Protein AF-A0A453D8R8-F1 (afdb_monomer_lite)

Secondary structure (DSSP, 8-state):
-TTSTTHHHHHHT-TTHHHHHHHHHSSSPPPHHHHHHHHHHHHH-SHHHHHHHHHHHH--HHHHHHHHHHHHT-S---S-EEEEEETT-SSS-HHHHHHHHHH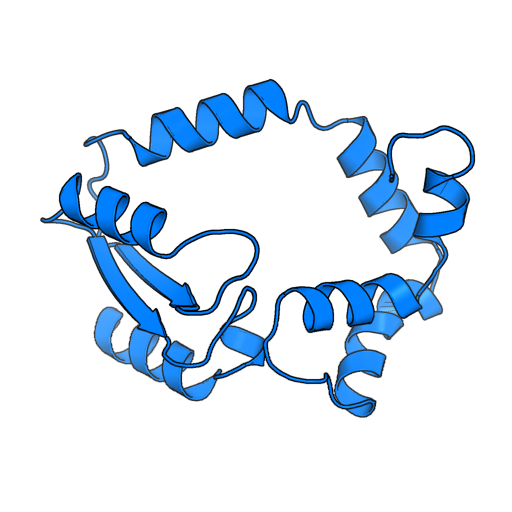STTTEEEEEETT--S-HHHH-HHHHHHHHHHHH-

pLDDT: mean 88.87, std 9.45, range [58.16, 98.25]

Organism: Aegilops tauschii subsp. strangulata (NCBI:txid200361)

Foldseek 3Di:
DLQDPPVVLVVLLDLQVQLVVVVVQAPDHDDPVRSVVSSVVSVVHSVRSVVVSVCVNPDPCVVVVVVVVVVLQDLPDDAAEEAEAACAAPPDHCVSVVNSCVSHVPRYDYDHDYRTGPCCCRGPVVSVVVSVVVRVD

InterPro domains:
  IPR000073 Alpha/beta hydrolase fold-1 [PF00561] (59-123)
  IPR029058 Alpha/Beta hydrolase fold [G3DSA:3.40.50.1820] (1-137)
  IPR029058 Alpha/Beta hydrolase fold [SSF53474] (15-136)

Sequence (137 aa):
QLRFPLVGEFTCQNAILAERFIEAGSPYVLKSEKADVYRLPYLSSGAPGFALLEAARKANFQDVLSRISAGFSSNSWDKPILLAWGESDKYLPLSIAEEFKKNNPSVVKLKPIEGAGHMPQEDWPEKVVAALNSFLY

Radius of gyration: 17.56 Å; chains: 1; bounding box: 42×33×44 Å

Structure (mmCIF, N/CA/C/O backbone):
data_AF-A0A453D8R8-F1
#
_entry.id   AF-A0A453D8R8-F1
#
loop_
_atom_site.group_PDB
_atom_site.id
_atom_site.type_symbol
_atom_site.label_atom_id
_atom_site.label_alt_id
_atom_site.label_comp_id
_atom_site.label_asym_id
_atom_site.label_entity_id
_atom_site.label_seq_id
_atom_site.pdbx_PDB_ins_code
_atom_site.Cartn_x
_atom_site.Cartn_y
_atom_site.Cartn_z
_atom_site.occupancy
_atom_site.B_iso_or_equiv
_atom_site.auth_seq_id
_atom_site.auth_comp_id
_atom_site.auth_asym_id
_atom_site.auth_atom_id
_atom_site.pdbx_PDB_model_num
ATOM 1 N N . GLN A 1 1 ? 16.120 10.618 -3.939 1.00 58.16 1 GLN A N 1
ATOM 2 C CA . GLN A 1 1 ? 16.862 10.538 -5.219 1.00 58.16 1 GLN A CA 1
ATOM 3 C C . GLN A 1 1 ? 16.263 11.446 -6.294 1.00 58.16 1 GLN A C 1
ATOM 5 O O . GLN A 1 1 ? 17.001 12.240 -6.854 1.00 58.16 1 GLN A O 1
ATOM 10 N N . LEU A 1 2 ? 14.940 11.441 -6.501 1.00 62.53 2 LEU A N 1
ATOM 11 C CA . LEU A 1 2 ? 14.257 12.264 -7.518 1.00 62.53 2 LEU A CA 1
ATOM 12 C C . LEU A 1 2 ? 14.508 13.786 -7.446 1.00 62.53 2 LEU A C 1
ATOM 14 O O . LEU A 1 2 ? 14.422 14.467 -8.455 1.00 62.53 2 LEU A O 1
ATOM 18 N N . ARG A 1 3 ? 14.843 14.350 -6.280 1.00 62.28 3 ARG A N 1
ATOM 19 C CA . ARG A 1 3 ? 15.071 15.801 -6.132 1.00 62.28 3 ARG A CA 1
ATOM 20 C C . ARG A 1 3 ? 16.469 16.280 -6.515 1.00 62.28 3 ARG A C 1
ATOM 22 O O . ARG A 1 3 ? 16.680 17.486 -6.580 1.00 62.28 3 ARG A O 1
ATOM 29 N N . PHE A 1 4 ? 17.420 15.374 -6.733 1.00 67.69 4 PHE A N 1
ATOM 30 C CA . PHE A 1 4 ? 18.773 15.774 -7.105 1.00 67.69 4 PHE A CA 1
ATOM 31 C C . PHE A 1 4 ? 18.805 16.190 -8.585 1.00 67.69 4 PHE A C 1
ATOM 33 O O . PHE A 1 4 ? 18.296 15.434 -9.422 1.00 67.69 4 PHE A O 1
ATOM 40 N N . PRO A 1 5 ? 19.371 17.368 -8.922 1.00 60.62 5 PRO A N 1
ATOM 41 C CA . PRO A 1 5 ? 19.511 17.813 -10.310 1.00 60.62 5 PRO A CA 1
ATOM 42 C C . PRO A 1 5 ? 20.200 16.745 -11.170 1.00 60.62 5 PRO A C 1
ATOM 44 O O . PRO A 1 5 ? 21.130 16.097 -10.688 1.00 60.62 5 PRO A O 1
ATOM 47 N N . LEU A 1 6 ? 19.739 16.553 -12.414 1.00 60.16 6 LEU A N 1
ATOM 48 C CA . LEU A 1 6 ? 20.211 15.558 -13.398 1.00 60.16 6 LEU A CA 1
ATOM 49 C C . LEU A 1 6 ? 19.983 14.078 -13.017 1.00 60.16 6 LEU A C 1
ATOM 51 O O . LEU A 1 6 ? 19.561 13.284 -13.855 1.00 60.16 6 LEU A O 1
ATOM 55 N N . VAL A 1 7 ? 20.162 13.697 -11.749 1.00 68.00 7 VAL A N 1
ATOM 56 C CA . VAL A 1 7 ? 19.880 12.340 -11.247 1.00 68.00 7 VAL A CA 1
ATOM 57 C C . VAL A 1 7 ? 18.385 12.042 -11.324 1.00 68.00 7 VAL A C 1
ATOM 59 O O . VAL A 1 7 ? 17.992 10.987 -11.812 1.00 68.00 7 VAL A O 1
ATOM 62 N N . GLY A 1 8 ? 17.527 12.968 -10.889 1.00 62.62 8 GLY A N 1
ATOM 63 C CA . GLY A 1 8 ? 16.078 12.773 -10.942 1.00 62.62 8 GLY A CA 1
ATOM 64 C C . GLY A 1 8 ? 15.545 12.613 -12.366 1.00 62.62 8 GLY A C 1
ATOM 65 O O . GLY A 1 8 ? 14.725 11.734 -12.606 1.00 62.62 8 GLY A O 1
ATOM 66 N N . GLU A 1 9 ? 16.064 13.393 -13.315 1.00 69.62 9 GLU A N 1
ATOM 67 C CA . GLU A 1 9 ? 15.677 13.352 -14.734 1.00 69.62 9 GLU A CA 1
ATOM 68 C C . GLU A 1 9 ? 16.055 12.017 -15.380 1.00 69.62 9 GLU A C 1
ATOM 70 O O . GLU A 1 9 ? 15.222 11.402 -16.043 1.00 69.62 9 GLU A O 1
ATOM 75 N N . PHE A 1 10 ? 17.259 11.516 -15.094 1.00 66.62 10 PHE A N 1
ATOM 76 C CA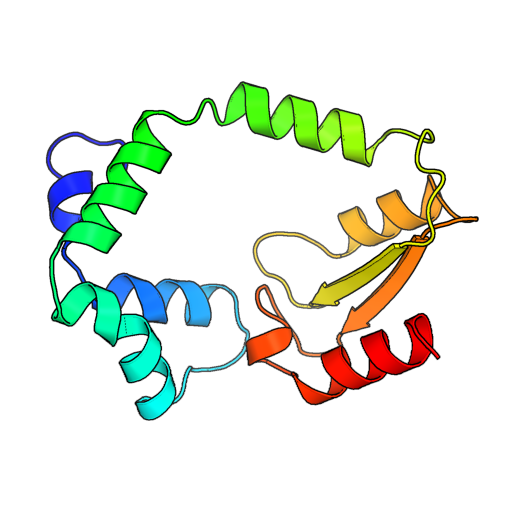 . PHE A 1 10 ? 17.702 10.196 -15.541 1.00 66.62 10 PHE A CA 1
ATOM 77 C C . PHE A 1 10 ? 16.879 9.060 -14.911 1.00 66.62 10 PHE A C 1
ATOM 79 O O . PHE A 1 10 ? 16.464 8.126 -15.594 1.00 66.62 10 PHE A O 1
ATOM 86 N N . THR A 1 11 ? 16.587 9.149 -13.608 1.00 67.75 11 THR A N 1
ATOM 87 C CA . THR A 1 11 ? 15.856 8.090 -12.887 1.00 67.75 11 THR A CA 1
ATOM 88 C C . THR A 1 11 ? 14.397 7.997 -13.342 1.00 67.75 11 THR A C 1
ATOM 90 O O . THR A 1 11 ? 13.830 6.911 -13.395 1.00 67.75 11 THR A O 1
ATOM 93 N N . CYS A 1 12 ? 13.785 9.125 -13.701 1.00 75.44 12 CYS A N 1
ATOM 94 C CA . CYS A 1 12 ? 12.386 9.186 -14.124 1.00 75.44 12 CYS A CA 1
ATOM 95 C C . CYS A 1 12 ? 12.119 8.542 -15.482 1.00 75.44 12 CYS A C 1
ATOM 97 O O . CYS A 1 12 ? 11.003 8.103 -15.739 1.00 75.44 12 CYS A O 1
ATOM 99 N N . GLN A 1 13 ? 13.131 8.454 -16.339 1.00 69.44 13 GLN A N 1
ATOM 100 C CA . GLN A 1 13 ? 13.008 7.813 -17.646 1.00 69.44 13 GLN A CA 1
ATOM 101 C C . GLN A 1 13 ? 13.171 6.288 -17.577 1.00 69.44 13 GLN A C 1
ATOM 103 O O . GLN A 1 13 ? 12.963 5.598 -18.573 1.00 69.44 13 GLN A O 1
ATOM 108 N N . ASN A 1 14 ? 13.519 5.736 -16.411 1.00 76.94 14 ASN A N 1
ATOM 109 C CA . ASN A 1 14 ? 13.706 4.303 -16.251 1.00 76.94 14 ASN A CA 1
ATOM 110 C C . ASN A 1 14 ? 12.364 3.584 -16.027 1.00 76.94 14 ASN A C 1
ATOM 112 O O . ASN A 1 14 ? 11.847 3.548 -14.912 1.00 76.94 14 ASN A O 1
ATOM 116 N N . ALA A 1 15 ? 11.835 2.950 -17.076 1.00 70.31 15 ALA A N 1
ATOM 117 C CA . ALA A 1 15 ? 10.589 2.180 -17.016 1.00 70.31 15 ALA A CA 1
ATOM 118 C C . ALA A 1 15 ? 10.626 1.012 -16.010 1.00 70.31 15 ALA A C 1
ATOM 120 O O . ALA A 1 15 ? 9.593 0.635 -15.460 1.00 70.31 15 ALA A O 1
ATOM 121 N N . ILE A 1 16 ? 11.812 0.465 -15.719 1.00 74.31 16 ILE A N 1
ATOM 122 C CA . ILE A 1 16 ? 12.000 -0.628 -14.752 1.00 74.31 16 ILE A CA 1
ATOM 123 C C . ILE A 1 16 ? 11.775 -0.137 -13.311 1.00 74.31 16 ILE A C 1
ATOM 125 O O . ILE A 1 16 ? 11.502 -0.930 -12.415 1.00 74.31 16 ILE A O 1
ATOM 129 N N . LEU A 1 17 ? 11.815 1.175 -13.057 1.00 74.94 17 LEU A N 1
ATOM 130 C CA . LEU A 1 17 ? 11.615 1.724 -11.716 1.00 74.94 17 LEU A CA 1
ATOM 131 C C . LEU A 1 17 ? 10.239 1.365 -11.129 1.00 74.94 17 LEU A C 1
ATOM 133 O O . LEU A 1 17 ? 10.135 1.141 -9.924 1.00 74.94 17 LEU A O 1
ATOM 137 N N . ALA A 1 18 ? 9.206 1.272 -11.974 1.00 76.31 18 ALA A N 1
ATOM 138 C CA . ALA A 1 18 ? 7.844 0.975 -11.540 1.00 76.31 18 ALA A CA 1
ATOM 139 C C . ALA A 1 18 ? 7.728 -0.420 -10.903 1.00 76.31 18 ALA A C 1
ATOM 141 O O . ALA A 1 18 ? 7.215 -0.548 -9.794 1.00 76.31 18 ALA A O 1
ATOM 142 N N . GLU A 1 19 ? 8.270 -1.457 -11.550 1.00 81.12 19 GLU A N 1
ATOM 143 C CA . GLU A 1 19 ? 8.261 -2.808 -10.975 1.00 81.12 19 GLU A CA 1
ATOM 144 C C . GLU A 1 19 ? 9.142 -2.914 -9.726 1.00 81.12 19 GLU A C 1
ATOM 146 O O . GLU A 1 19 ? 8.756 -3.554 -8.753 1.00 81.12 19 GLU A O 1
ATOM 151 N N . ARG A 1 20 ? 10.302 -2.241 -9.715 1.00 83.88 20 ARG A N 1
ATOM 152 C CA . ARG A 1 20 ? 11.259 -2.327 -8.607 1.00 83.88 20 ARG A CA 1
ATOM 153 C C . ARG A 1 20 ? 10.676 -1.716 -7.345 1.00 83.88 20 ARG A C 1
ATOM 155 O O . ARG A 1 20 ? 10.952 -2.209 -6.260 1.00 83.88 20 ARG A O 1
ATOM 162 N N . PHE A 1 21 ? 9.864 -0.669 -7.485 1.00 81.50 21 PHE A N 1
ATOM 163 C CA . PHE A 1 21 ? 9.139 -0.080 -6.367 1.00 81.50 21 PHE A CA 1
ATOM 164 C C . PHE A 1 21 ? 8.118 -1.057 -5.768 1.00 81.50 21 PHE A C 1
ATOM 166 O O . PHE A 1 21 ? 8.080 -1.231 -4.552 1.00 81.50 21 PHE A O 1
ATOM 173 N N . ILE A 1 22 ? 7.332 -1.727 -6.616 1.00 83.88 22 ILE A N 1
ATOM 174 C CA . ILE A 1 22 ? 6.313 -2.690 -6.176 1.00 83.88 22 ILE A CA 1
ATOM 175 C C . ILE A 1 22 ? 6.972 -3.885 -5.479 1.00 83.88 22 ILE A C 1
ATOM 177 O O . ILE A 1 22 ? 6.604 -4.221 -4.356 1.00 83.88 22 ILE A O 1
ATOM 181 N N . GLU A 1 23 ? 7.998 -4.474 -6.096 1.00 87.06 23 GLU A N 1
ATOM 182 C CA . GLU A 1 23 ? 8.742 -5.595 -5.509 1.00 87.06 23 GLU A CA 1
ATOM 183 C C . GLU A 1 23 ? 9.447 -5.213 -4.206 1.00 87.06 23 GLU A C 1
ATOM 185 O O . GLU A 1 23 ? 9.468 -5.993 -3.256 1.00 87.06 23 GLU A O 1
ATOM 190 N N . ALA A 1 24 ? 10.015 -4.007 -4.119 1.00 87.50 24 ALA A N 1
ATOM 191 C CA . ALA A 1 24 ? 10.705 -3.570 -2.909 1.00 87.50 24 ALA A CA 1
ATOM 192 C C . ALA A 1 24 ? 9.757 -3.469 -1.704 1.00 87.50 24 ALA A C 1
ATOM 194 O O . ALA A 1 24 ? 10.180 -3.767 -0.585 1.00 87.50 24 ALA A O 1
ATOM 195 N N . GLY A 1 25 ? 8.491 -3.107 -1.935 1.00 88.00 25 GLY A N 1
ATOM 196 C CA . GLY A 1 25 ? 7.450 -3.045 -0.909 1.00 88.00 25 GLY A CA 1
ATOM 197 C C . GLY A 1 25 ? 6.795 -4.386 -0.573 1.00 88.00 25 GLY A C 1
ATOM 198 O O . GLY A 1 25 ? 6.132 -4.484 0.456 1.00 88.00 25 GLY A O 1
ATOM 199 N N . SER A 1 26 ? 6.988 -5.415 -1.397 1.00 89.50 26 SER A N 1
ATOM 200 C CA . SER A 1 26 ? 6.338 -6.721 -1.261 1.00 89.50 26 SER A CA 1
ATOM 201 C C . SER A 1 26 ? 7.306 -7.789 -0.718 1.00 89.50 26 SER A C 1
ATOM 203 O O . SER A 1 26 ? 8.531 -7.669 -0.867 1.00 89.50 26 SER A O 1
ATOM 205 N N . PRO A 1 27 ? 6.811 -8.842 -0.042 1.00 88.44 27 PRO A N 1
ATOM 206 C CA . PRO A 1 27 ? 7.584 -10.062 0.187 1.00 88.44 27 PRO A CA 1
ATOM 207 C C . PRO A 1 27 ? 7.682 -10.958 -1.064 1.00 88.44 27 PRO A C 1
ATOM 209 O O . PRO A 1 27 ? 8.422 -11.942 -1.040 1.00 88.44 27 PRO A O 1
ATOM 212 N N . TYR A 1 28 ? 6.970 -10.634 -2.147 1.00 89.81 28 TYR A N 1
ATOM 213 C CA . TYR A 1 28 ? 6.886 -11.430 -3.368 1.00 89.81 28 TYR A CA 1
ATOM 214 C C . TYR A 1 28 ? 7.590 -10.765 -4.556 1.00 89.81 28 TYR A C 1
ATOM 216 O O . TYR A 1 28 ? 7.757 -9.548 -4.628 1.00 89.81 28 TYR A O 1
ATOM 224 N N . VAL A 1 29 ? 7.993 -11.598 -5.515 1.00 87.81 29 VAL A N 1
ATOM 225 C CA . VAL A 1 29 ? 8.517 -11.159 -6.815 1.00 87.81 29 VAL A CA 1
ATOM 226 C C . VAL A 1 29 ? 7.344 -10.908 -7.755 1.00 87.81 29 VAL A C 1
ATOM 228 O O . VAL A 1 29 ? 6.424 -11.730 -7.840 1.00 87.81 29 VAL A O 1
ATOM 231 N N . LEU A 1 30 ? 7.380 -9.794 -8.483 1.00 86.38 30 LEU A N 1
ATOM 232 C CA . LEU A 1 30 ? 6.325 -9.447 -9.420 1.00 86.38 30 LEU A CA 1
ATOM 233 C C . LEU A 1 30 ? 6.495 -10.281 -10.692 1.00 86.38 30 LEU A C 1
ATOM 235 O O . LEU A 1 30 ? 7.567 -10.337 -11.293 1.00 86.38 30 LEU A O 1
ATOM 239 N N . LYS A 1 31 ? 5.424 -10.948 -11.128 1.00 87.00 31 LYS A N 1
ATOM 240 C CA . LYS A 1 31 ? 5.441 -11.704 -12.389 1.00 87.00 31 LYS A CA 1
ATOM 241 C C . LYS A 1 31 ? 5.705 -10.763 -13.565 1.00 87.00 31 LYS A C 1
ATOM 243 O O . LYS A 1 31 ? 5.157 -9.660 -13.595 1.00 87.00 31 LYS A O 1
ATOM 248 N N . SER A 1 32 ? 6.479 -11.212 -14.554 1.00 85.44 32 SER A N 1
ATOM 249 C CA . SER A 1 32 ? 6.888 -10.364 -15.684 1.00 85.44 32 SER A CA 1
ATOM 250 C C . SER A 1 32 ? 5.694 -9.762 -16.423 1.00 85.44 32 SER A C 1
ATOM 252 O O . SER A 1 32 ? 5.705 -8.579 -16.739 1.00 85.44 32 SER A O 1
ATOM 254 N N . GLU A 1 33 ? 4.621 -10.530 -16.618 1.00 87.75 33 GLU A N 1
ATOM 255 C CA . 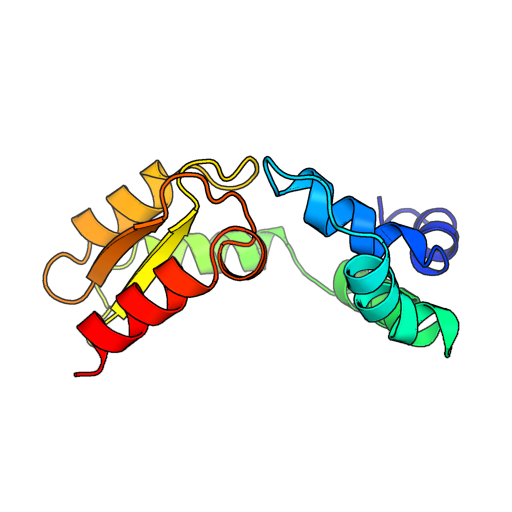GLU A 1 33 ? 3.425 -10.065 -17.325 1.00 87.75 33 GLU A CA 1
ATOM 256 C C . GLU A 1 33 ? 2.719 -8.930 -16.567 1.00 87.75 33 GLU A C 1
ATOM 258 O O . GLU A 1 33 ? 2.108 -8.052 -17.171 1.00 87.75 33 GLU A O 1
ATOM 263 N N . LYS A 1 34 ? 2.806 -8.927 -15.231 1.00 86.75 34 LYS A N 1
ATOM 264 C CA . LYS A 1 34 ? 2.277 -7.852 -14.380 1.00 86.75 34 LYS A CA 1
ATOM 265 C C . LYS A 1 34 ? 3.209 -6.648 -14.369 1.00 86.75 34 LYS A C 1
ATOM 267 O O . LYS A 1 34 ? 2.737 -5.519 -14.478 1.00 86.75 34 LYS A O 1
ATOM 272 N N . ALA A 1 35 ? 4.516 -6.880 -14.289 1.00 87.25 35 ALA A N 1
ATOM 273 C CA . ALA A 1 35 ? 5.513 -5.824 -14.403 1.00 87.25 35 ALA A CA 1
ATOM 274 C C . ALA A 1 35 ? 5.383 -5.061 -15.729 1.00 87.25 35 ALA A C 1
ATOM 276 O O . ALA A 1 35 ? 5.458 -3.833 -15.740 1.00 87.25 35 ALA A O 1
ATOM 277 N N . ASP A 1 36 ? 5.106 -5.765 -16.828 1.00 88.44 36 ASP A N 1
ATOM 278 C CA . ASP A 1 36 ? 4.888 -5.158 -18.140 1.00 88.44 36 ASP A CA 1
ATOM 279 C C . ASP A 1 36 ? 3.730 -4.162 -18.123 1.00 88.44 36 ASP A C 1
ATOM 281 O O . ASP A 1 36 ? 3.889 -3.052 -18.628 1.00 88.44 36 ASP A O 1
ATOM 285 N N . VAL A 1 37 ? 2.622 -4.480 -17.444 1.00 90.19 37 VAL A N 1
ATOM 286 C CA . VAL A 1 37 ? 1.487 -3.553 -17.281 1.00 90.19 37 VAL A CA 1
ATOM 287 C C . VAL A 1 37 ? 1.913 -2.255 -16.588 1.00 90.19 37 VAL A C 1
ATOM 289 O O . VAL A 1 37 ? 1.538 -1.173 -17.039 1.00 90.19 37 VAL A O 1
ATOM 292 N N . TYR A 1 38 ? 2.741 -2.329 -15.542 1.00 87.81 38 TYR A N 1
ATOM 293 C CA . TYR A 1 38 ? 3.260 -1.139 -14.854 1.00 87.81 38 TYR A CA 1
ATOM 294 C C . TYR A 1 38 ? 4.300 -0.362 -15.664 1.00 87.81 38 TYR A C 1
ATOM 296 O O . TYR A 1 38 ? 4.445 0.849 -15.485 1.00 87.81 38 TYR A O 1
ATOM 304 N N . ARG A 1 39 ? 5.009 -1.032 -16.577 1.00 88.19 39 ARG A N 1
ATOM 305 C CA . ARG A 1 39 ? 5.964 -0.401 -17.494 1.00 88.19 39 ARG A CA 1
ATOM 306 C C . ARG A 1 39 ? 5.263 0.307 -18.656 1.00 88.19 39 ARG A C 1
ATOM 308 O O . ARG A 1 39 ? 5.816 1.284 -19.155 1.00 88.19 39 ARG A O 1
ATOM 315 N N . LEU A 1 40 ? 4.063 -0.123 -19.070 1.00 89.44 40 LEU A N 1
ATOM 316 C CA . LEU A 1 40 ? 3.354 0.418 -20.246 1.00 89.44 40 LEU A CA 1
ATOM 317 C C . LEU A 1 40 ? 3.307 1.957 -20.299 1.00 89.44 40 LEU A C 1
ATOM 319 O O . LEU A 1 40 ? 3.663 2.506 -21.346 1.00 89.44 40 LEU A O 1
ATOM 323 N N . PRO A 1 41 ? 2.952 2.690 -19.221 1.00 86.50 41 PRO A N 1
ATOM 324 C CA . PRO A 1 41 ? 2.935 4.149 -19.274 1.00 86.50 41 PRO A CA 1
ATOM 325 C C . PRO A 1 41 ? 4.318 4.739 -19.587 1.00 86.50 41 PRO A C 1
ATOM 327 O O . PRO A 1 41 ? 4.416 5.651 -20.406 1.00 86.50 41 PRO A O 1
ATOM 330 N N . TYR A 1 42 ? 5.381 4.186 -18.997 1.00 85.31 42 TYR A N 1
ATOM 331 C CA . TYR A 1 42 ? 6.767 4.626 -19.195 1.00 85.31 42 TYR A CA 1
ATOM 332 C C . TYR A 1 42 ? 7.326 4.241 -20.570 1.00 85.31 42 TYR A C 1
ATOM 334 O O . TYR A 1 42 ? 8.164 4.954 -21.116 1.00 85.31 42 TYR A O 1
ATOM 342 N N . LEU A 1 43 ? 6.865 3.125 -21.141 1.00 85.69 43 LEU A N 1
ATOM 343 C CA . LEU A 1 43 ? 7.232 2.701 -22.495 1.00 85.69 43 LEU A CA 1
ATOM 344 C C . LEU A 1 43 ? 6.529 3.545 -23.564 1.00 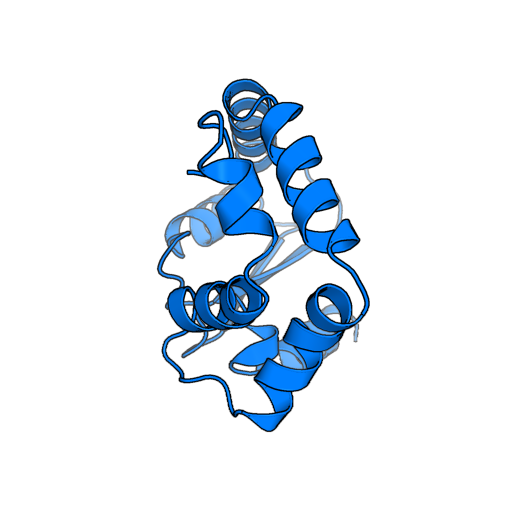85.69 43 LEU A C 1
ATOM 346 O O . LEU A 1 43 ? 7.099 3.791 -24.623 1.00 85.69 43 LEU A O 1
ATOM 350 N N . SER A 1 44 ? 5.305 4.005 -23.287 1.00 84.88 44 SER A N 1
ATOM 351 C CA . SER A 1 44 ? 4.548 4.850 -24.216 1.00 84.88 44 SER A CA 1
ATOM 352 C C . SER A 1 44 ? 5.117 6.268 -24.333 1.00 84.88 44 SER A C 1
ATOM 354 O O . SER A 1 44 ? 5.042 6.879 -25.397 1.00 84.88 44 SER A O 1
ATOM 356 N N . SER A 1 45 ? 5.681 6.807 -23.244 1.00 85.50 45 SER A N 1
ATOM 357 C CA . SER A 1 45 ? 6.351 8.109 -23.209 1.00 85.50 45 SER A CA 1
ATOM 358 C C . SER A 1 45 ? 7.138 8.299 -21.906 1.00 85.50 45 SER A C 1
ATOM 360 O O . SER A 1 45 ? 6.853 7.664 -20.895 1.00 85.50 45 SER A O 1
ATOM 362 N N . GLY A 1 46 ? 8.055 9.272 -21.872 1.00 82.94 46 GLY A N 1
ATOM 363 C CA . GLY A 1 46 ? 8.704 9.703 -20.624 1.00 82.94 46 GLY A CA 1
ATOM 364 C C . GLY A 1 46 ? 7.803 10.520 -19.682 1.00 82.94 46 GLY A C 1
ATOM 365 O O . GLY A 1 46 ? 8.234 10.888 -18.588 1.00 82.94 46 GLY A O 1
ATOM 366 N N . ALA A 1 47 ? 6.566 10.837 -20.085 1.00 86.88 47 ALA A N 1
ATOM 367 C CA . ALA A 1 47 ? 5.690 11.758 -19.361 1.00 86.88 47 ALA A CA 1
ATOM 368 C C . ALA A 1 47 ? 5.335 11.301 -17.931 1.00 86.88 47 ALA A C 1
ATOM 370 O O . ALA A 1 47 ? 5.396 12.145 -17.036 1.00 86.88 47 ALA A O 1
ATOM 371 N N . PRO A 1 48 ? 5.038 10.014 -17.650 1.00 86.44 48 PRO A N 1
ATOM 372 C CA . PRO A 1 48 ? 4.770 9.556 -16.282 1.00 86.44 48 PRO A CA 1
ATOM 373 C C . PRO A 1 48 ? 5.966 9.759 -15.348 1.00 86.44 48 PRO A C 1
ATOM 375 O O . PRO A 1 48 ? 5.808 10.200 -14.210 1.00 86.44 48 PRO A O 1
ATOM 378 N N . GLY A 1 49 ? 7.174 9.513 -15.857 1.00 85.69 49 GLY A N 1
ATOM 379 C CA . GLY A 1 49 ? 8.418 9.787 -15.153 1.00 85.69 49 GLY A CA 1
ATOM 380 C C . GLY A 1 49 ? 8.564 11.255 -14.774 1.00 85.69 49 GLY A C 1
ATOM 381 O O . GLY A 1 49 ? 8.766 11.582 -13.607 1.00 85.69 49 GLY A O 1
ATOM 382 N N . PHE A 1 50 ? 8.430 12.155 -15.749 1.00 87.56 50 PHE A N 1
ATOM 383 C CA . PHE A 1 50 ? 8.514 13.595 -15.494 1.00 87.56 50 PHE A CA 1
ATOM 384 C C . PHE A 1 50 ? 7.385 14.102 -14.590 1.00 87.56 50 PHE A C 1
ATOM 386 O O . PHE A 1 50 ? 7.623 14.975 -13.759 1.00 87.56 50 PHE A O 1
ATOM 393 N N . ALA A 1 51 ? 6.180 13.537 -14.679 1.00 89.56 51 ALA A N 1
ATOM 394 C CA . ALA A 1 51 ? 5.095 13.860 -13.758 1.00 89.56 51 ALA A CA 1
ATOM 395 C C . ALA A 1 51 ? 5.462 13.493 -12.310 1.00 89.56 51 ALA A C 1
ATOM 397 O O . ALA A 1 51 ? 5.278 14.310 -11.407 1.00 89.56 51 ALA A O 1
ATOM 398 N N . LEU A 1 52 ? 6.051 12.310 -12.091 1.00 86.06 52 LEU A N 1
ATOM 399 C CA . LEU A 1 52 ? 6.550 11.894 -10.779 1.00 86.06 52 LEU A CA 1
ATOM 400 C C . LEU A 1 52 ? 7.687 12.803 -10.287 1.00 86.06 52 LEU A C 1
ATOM 402 O O . LEU A 1 52 ? 7.695 13.194 -9.119 1.00 86.06 52 LEU A O 1
ATOM 406 N N . LEU A 1 53 ? 8.618 13.178 -11.172 1.00 86.12 53 LEU A N 1
ATOM 407 C CA . LEU A 1 53 ? 9.700 14.117 -10.865 1.00 86.12 53 LEU A CA 1
ATOM 408 C C . LEU A 1 53 ? 9.164 15.458 -10.372 1.00 86.12 53 LEU A C 1
ATOM 410 O O . LEU A 1 53 ? 9.572 15.954 -9.322 1.00 86.12 53 LEU A O 1
ATOM 414 N N . GLU A 1 54 ? 8.255 16.047 -11.142 1.00 90.56 54 GLU A N 1
ATOM 415 C CA . GLU A 1 54 ? 7.705 17.367 -10.872 1.00 90.56 54 GLU A CA 1
ATOM 416 C C . GLU A 1 54 ? 6.824 17.356 -9.623 1.00 90.56 54 GLU A C 1
ATOM 418 O O . GLU A 1 54 ? 6.926 18.267 -8.798 1.00 90.56 54 GLU A O 1
ATOM 423 N N . ALA A 1 55 ? 6.037 16.298 -9.407 1.00 89.75 55 ALA A N 1
ATOM 424 C CA . ALA A 1 55 ? 5.315 16.095 -8.153 1.00 89.75 55 ALA A CA 1
ATOM 425 C C . ALA A 1 55 ? 6.285 16.009 -6.963 1.00 89.75 55 ALA A C 1
ATOM 427 O O . ALA A 1 55 ? 6.107 16.704 -5.959 1.00 89.75 55 ALA A O 1
ATOM 428 N N . ALA A 1 56 ? 7.363 15.228 -7.090 1.00 87.31 56 ALA A N 1
ATOM 429 C CA . ALA A 1 56 ? 8.372 15.097 -6.048 1.00 87.31 56 ALA A CA 1
ATOM 430 C C . ALA A 1 56 ? 9.112 16.414 -5.780 1.00 87.31 56 ALA A C 1
ATOM 432 O O . ALA A 1 56 ? 9.427 16.682 -4.622 1.00 87.31 56 ALA A O 1
ATOM 433 N N . ARG A 1 57 ? 9.388 17.240 -6.796 1.00 87.50 57 ARG A N 1
ATOM 434 C CA . ARG A 1 57 ? 10.012 18.568 -6.645 1.00 87.50 57 ARG A CA 1
ATOM 435 C C . ARG A 1 57 ? 9.086 19.561 -5.945 1.00 87.50 57 ARG A C 1
ATOM 437 O O . ARG A 1 57 ? 9.540 20.272 -5.054 1.00 87.50 57 ARG A O 1
ATOM 444 N N . LYS A 1 58 ? 7.804 19.582 -6.316 1.00 91.88 58 LYS A N 1
ATOM 445 C CA . LYS A 1 58 ? 6.813 20.541 -5.800 1.00 91.88 58 LYS A CA 1
ATOM 446 C C . LYS A 1 58 ? 6.260 20.183 -4.421 1.00 91.88 58 LYS A C 1
ATOM 448 O O . LYS A 1 58 ? 5.783 21.070 -3.719 1.00 91.88 58 LYS A O 1
ATOM 453 N N . ALA A 1 59 ? 6.305 18.914 -4.018 1.00 90.88 59 ALA A N 1
ATOM 454 C CA . ALA A 1 59 ? 5.803 18.499 -2.712 1.00 90.88 59 ALA A CA 1
ATOM 455 C C . ALA A 1 59 ? 6.572 19.178 -1.562 1.00 90.88 59 ALA A C 1
ATOM 457 O O . ALA A 1 59 ? 7.797 19.261 -1.578 1.00 90.88 59 ALA A O 1
ATOM 458 N N . ASN A 1 60 ? 5.894 19.594 -0.497 1.00 93.81 60 ASN A N 1
ATOM 459 C CA . ASN A 1 60 ? 6.558 19.910 0.767 1.00 93.81 60 ASN A CA 1
ATOM 460 C C . ASN A 1 60 ? 6.410 18.710 1.708 1.00 93.81 60 ASN A C 1
ATOM 462 O O . ASN A 1 60 ? 5.457 18.640 2.472 1.00 93.81 60 ASN A O 1
ATOM 466 N N . PHE A 1 61 ? 7.325 17.737 1.627 1.00 88.81 61 PHE A N 1
ATOM 467 C CA . PHE A 1 61 ? 7.193 16.486 2.384 1.00 88.81 61 PHE A CA 1
ATOM 468 C C . PHE A 1 61 ? 7.128 16.692 3.899 1.00 88.81 61 PHE A C 1
ATOM 470 O O . PHE A 1 61 ? 6.434 15.934 4.562 1.00 88.81 61 PHE A O 1
ATOM 477 N N . GLN A 1 62 ? 7.807 17.708 4.439 1.00 92.50 62 GLN A N 1
ATOM 478 C CA . GLN A 1 62 ? 7.770 17.992 5.875 1.00 92.50 62 GLN A CA 1
ATOM 479 C C . GLN A 1 62 ? 6.382 18.475 6.305 1.00 92.50 62 GLN A C 1
ATOM 481 O O . GLN A 1 62 ? 5.807 17.931 7.244 1.00 92.50 62 GLN A O 1
ATOM 486 N N . ASP A 1 63 ? 5.811 19.438 5.576 1.00 95.75 63 ASP A N 1
ATOM 487 C CA . ASP A 1 63 ? 4.445 19.915 5.829 1.00 95.75 63 ASP A CA 1
ATOM 488 C C . ASP A 1 63 ? 3.407 18.803 5.624 1.00 95.75 63 ASP A C 1
ATOM 490 O O . ASP A 1 63 ? 2.566 18.566 6.488 1.00 95.75 63 ASP A O 1
ATOM 494 N N . VAL A 1 64 ? 3.503 18.069 4.511 1.00 93.06 64 VAL A N 1
ATOM 495 C CA . VAL A 1 64 ? 2.587 16.965 4.191 1.00 93.06 64 VAL A CA 1
ATOM 496 C C . VAL A 1 64 ? 2.627 15.896 5.279 1.00 93.06 64 VAL A C 1
ATOM 498 O O . VAL A 1 64 ? 1.572 15.489 5.759 1.00 93.06 64 VAL A O 1
ATOM 501 N N . LEU A 1 65 ? 3.820 15.472 5.706 1.00 90.69 65 LEU A N 1
ATOM 502 C CA . LEU A 1 65 ? 3.962 14.465 6.754 1.00 90.69 65 LEU A CA 1
ATOM 503 C C . LEU A 1 65 ? 3.419 14.978 8.092 1.00 90.69 65 LEU A C 1
ATOM 505 O O . LEU A 1 65 ? 2.672 14.262 8.747 1.00 90.69 65 LEU A O 1
ATOM 509 N N . SER A 1 66 ? 3.719 16.227 8.459 1.00 94.44 66 SER A N 1
ATOM 510 C CA . SER A 1 66 ? 3.187 16.860 9.673 1.00 94.44 66 SER A CA 1
ATOM 511 C C . SER A 1 66 ? 1.655 16.854 9.693 1.00 94.44 66 SER A C 1
ATOM 513 O O . SER A 1 66 ? 1.038 16.438 10.674 1.00 94.44 66 SER A O 1
ATOM 515 N N . ARG A 1 67 ? 1.022 17.230 8.575 1.00 94.38 67 ARG A N 1
ATOM 516 C CA . ARG A 1 67 ? -0.440 17.250 8.437 1.00 94.38 67 ARG A CA 1
ATOM 517 C C . ARG A 1 67 ? -1.059 15.856 8.471 1.00 94.38 67 ARG A C 1
ATOM 519 O O . ARG A 1 67 ? -2.104 15.688 9.095 1.00 94.38 67 ARG A O 1
ATOM 526 N N . ILE A 1 68 ? -0.434 14.871 7.820 1.00 91.69 68 ILE A N 1
ATOM 527 C CA . ILE A 1 68 ? -0.888 13.473 7.858 1.00 91.69 68 ILE A CA 1
ATOM 528 C C . ILE A 1 68 ? -0.812 12.945 9.290 1.00 91.69 68 ILE A C 1
ATOM 530 O O . ILE A 1 68 ? -1.814 12.439 9.785 1.00 91.69 68 ILE A O 1
ATOM 534 N N . SER A 1 69 ? 0.323 13.122 9.973 1.00 90.00 69 SER A N 1
ATOM 535 C CA . SER A 1 69 ? 0.499 12.687 11.362 1.00 90.00 69 SER A CA 1
ATOM 536 C C . SER A 1 69 ? -0.516 13.347 12.294 1.00 90.00 69 SER A C 1
ATOM 538 O O . SER A 1 69 ? -1.167 12.657 13.071 1.00 90.00 69 SER A O 1
ATOM 540 N N . ALA A 1 70 ? -0.734 14.661 12.169 1.00 91.38 70 ALA A N 1
ATOM 541 C CA . ALA A 1 70 ? -1.735 15.371 12.966 1.00 91.38 70 ALA A CA 1
ATOM 542 C C . ALA A 1 70 ? -3.165 14.852 12.722 1.00 91.38 70 ALA A C 1
ATOM 544 O O . ALA A 1 70 ? -3.938 14.719 13.668 1.00 91.38 70 ALA A O 1
ATOM 545 N N . GLY A 1 71 ? -3.514 14.533 11.470 1.00 90.38 71 GLY A N 1
ATOM 546 C CA . GLY A 1 71 ? -4.808 13.938 11.126 1.00 90.38 71 GLY A CA 1
ATOM 547 C C . GLY A 1 71 ? -4.966 12.499 11.628 1.00 90.38 71 GLY A C 1
ATOM 548 O O . GLY A 1 71 ? -6.024 12.140 12.135 1.00 90.38 71 GLY A O 1
ATOM 549 N N . PHE A 1 72 ? -3.915 11.681 11.540 1.00 88.00 72 PHE A N 1
ATOM 550 C CA . PHE A 1 72 ? -3.912 10.306 12.054 1.00 88.00 72 PHE A CA 1
ATOM 551 C C . PHE A 1 72 ? -4.013 10.258 13.582 1.00 88.00 72 PHE A C 1
ATOM 553 O O . PHE A 1 72 ? -4.683 9.389 14.131 1.00 88.00 72 PHE A O 1
ATOM 560 N N . SER A 1 73 ? -3.392 11.204 14.285 1.00 85.69 73 SER A N 1
ATOM 561 C CA . SER A 1 73 ? -3.492 11.306 15.744 1.00 85.69 73 SER A CA 1
ATOM 562 C C . SER A 1 73 ? -4.787 11.967 16.227 1.00 85.69 73 SER A C 1
ATOM 564 O O . SER A 1 73 ? -5.003 12.047 17.436 1.00 85.69 73 SER A O 1
ATOM 566 N N . SER A 1 74 ? -5.645 12.469 15.331 1.00 83.56 74 SER A N 1
ATOM 567 C CA . SER A 1 74 ? -6.898 13.098 15.741 1.00 83.56 74 SER A CA 1
ATOM 568 C C . SER A 1 74 ? -7.949 12.052 16.128 1.00 83.56 74 SER A C 1
ATOM 570 O O . SER A 1 74 ? -8.042 10.975 15.538 1.00 83.56 74 SER A O 1
ATOM 572 N N . ASN A 1 75 ? -8.799 12.419 17.090 1.00 84.06 75 ASN A N 1
ATOM 573 C CA . ASN A 1 75 ? -10.009 11.669 17.451 1.00 84.06 75 ASN A CA 1
ATOM 574 C C . ASN A 1 75 ? -11.257 12.281 16.789 1.00 84.06 75 ASN A C 1
ATOM 576 O O . ASN A 1 75 ? -12.364 12.180 17.311 1.00 84.06 75 ASN A O 1
ATOM 580 N N . SER A 1 76 ? -11.069 13.009 15.683 1.00 87.75 76 SER A N 1
ATOM 581 C CA . SER A 1 76 ? -12.134 13.758 15.003 1.00 87.75 76 SER A CA 1
ATOM 582 C C . SER A 1 76 ? -12.806 12.965 13.881 1.00 87.75 76 SER A C 1
ATOM 584 O O . SER A 1 76 ? -13.568 13.541 13.108 1.00 87.75 76 SER A O 1
ATOM 586 N N . TRP A 1 77 ? -12.486 11.678 13.739 1.00 93.81 77 TRP A N 1
ATOM 587 C CA . TRP A 1 77 ? -13.040 10.821 12.697 1.00 93.81 77 TRP A CA 1
ATOM 588 C C . TRP A 1 77 ? -14.446 10.357 13.086 1.00 93.81 77 TRP A C 1
ATOM 590 O O . TRP A 1 77 ? -14.645 9.780 14.152 1.00 93.81 77 TRP A O 1
ATOM 600 N N . ASP A 1 78 ? -15.424 10.599 12.212 1.00 94.00 78 ASP A N 1
ATOM 601 C CA . ASP A 1 78 ? -16.847 10.343 12.477 1.00 94.00 78 ASP A CA 1
ATOM 602 C C . ASP A 1 78 ? -17.496 9.361 11.483 1.00 94.00 78 ASP A C 1
ATOM 604 O O . ASP A 1 78 ? -18.667 9.006 11.632 1.00 94.00 78 ASP A O 1
ATOM 608 N N . LYS A 1 79 ? -16.758 8.915 10.459 1.00 95.44 79 LYS A N 1
ATOM 609 C CA . LYS A 1 79 ? -17.236 7.956 9.453 1.00 95.44 79 LYS A CA 1
ATOM 610 C C . LYS A 1 79 ? -16.660 6.568 9.701 1.00 95.44 79 LYS A C 1
ATOM 612 O O . LYS A 1 79 ? -15.489 6.483 10.059 1.00 95.44 79 LYS A O 1
ATOM 617 N N . PRO A 1 80 ? -17.426 5.489 9.451 1.00 97.31 80 PRO A N 1
ATOM 618 C CA . PRO A 1 80 ? -16.877 4.139 9.443 1.00 97.31 80 PRO A CA 1
ATOM 619 C C . PRO A 1 80 ? -15.683 4.036 8.486 1.00 97.31 80 PRO A C 1
ATOM 621 O O . PRO A 1 80 ? -15.762 4.479 7.341 1.00 97.31 80 PRO A O 1
ATOM 624 N N . ILE A 1 81 ? -14.590 3.434 8.949 1.00 97.19 81 ILE A N 1
ATOM 625 C CA . ILE A 1 81 ? -13.334 3.278 8.210 1.00 97.19 81 ILE A CA 1
ATOM 626 C C . ILE A 1 81 ? -12.912 1.815 8.266 1.00 97.19 81 ILE A C 1
ATOM 628 O O . ILE A 1 81 ? -12.735 1.258 9.348 1.00 97.19 81 ILE A O 1
ATOM 632 N N . LEU A 1 82 ? -12.670 1.207 7.108 1.00 98.06 82 LEU A N 1
ATOM 633 C CA . LEU A 1 82 ? -11.867 -0.007 7.014 1.00 98.06 82 LEU A CA 1
ATOM 634 C C . LEU A 1 82 ? -10.407 0.389 6.815 1.00 98.06 82 LEU A C 1
ATOM 636 O O . LEU A 1 82 ? -10.066 1.031 5.824 1.00 98.06 82 LEU A O 1
ATOM 640 N N . LEU A 1 83 ? -9.545 -0.044 7.727 1.00 96.94 83 LEU A N 1
ATOM 641 C CA . LEU A 1 83 ? -8.102 0.091 7.598 1.00 96.94 83 LEU A CA 1
ATOM 642 C C . LEU A 1 83 ? -7.518 -1.278 7.239 1.00 96.94 83 LEU A C 1
ATOM 644 O O . LEU A 1 83 ? -7.199 -2.070 8.122 1.00 96.94 83 LEU A O 1
ATOM 648 N N . ALA A 1 84 ? -7.454 -1.588 5.944 1.00 97.62 84 ALA A N 1
ATOM 649 C CA . ALA A 1 84 ? -6.802 -2.797 5.445 1.00 97.62 84 ALA A CA 1
ATOM 650 C C . ALA A 1 84 ? -5.295 -2.538 5.310 1.00 97.62 84 ALA A C 1
ATOM 652 O O . ALA A 1 84 ? -4.899 -1.623 4.593 1.00 97.62 84 ALA A O 1
ATOM 653 N N . TRP A 1 85 ? -4.469 -3.311 6.016 1.00 97.94 85 TRP A N 1
ATOM 654 C CA . TRP A 1 85 ? -3.041 -3.014 6.175 1.00 97.94 85 TRP A CA 1
ATOM 655 C C . TRP A 1 85 ? -2.185 -4.254 5.948 1.00 97.94 85 TRP A C 1
ATOM 657 O O . TRP A 1 85 ? -2.487 -5.303 6.510 1.00 97.94 85 TRP A O 1
ATOM 667 N N . GLY A 1 86 ? -1.120 -4.154 5.155 1.00 97.81 86 GLY A N 1
ATOM 668 C CA . GLY A 1 86 ? -0.185 -5.263 4.976 1.00 97.81 86 GLY A CA 1
ATOM 669 C C . GLY A 1 86 ? 0.658 -5.476 6.224 1.00 97.81 86 GLY A C 1
ATOM 670 O O . GLY A 1 86 ? 1.415 -4.601 6.632 1.00 97.81 86 GLY A O 1
ATOM 671 N N . GLU A 1 87 ? 0.519 -6.636 6.855 1.00 96.44 87 GLU A N 1
ATOM 672 C CA . GLU A 1 87 ? 1.209 -6.941 8.112 1.00 96.44 87 GLU A CA 1
ATOM 673 C C . GLU A 1 87 ? 2.741 -6.928 7.971 1.00 96.44 87 GLU A C 1
ATOM 675 O O . GLU A 1 87 ? 3.454 -6.610 8.918 1.00 96.44 87 GLU A O 1
ATOM 680 N N . SER A 1 88 ? 3.247 -7.240 6.776 1.00 95.06 88 SER A N 1
ATOM 681 C CA . SER A 1 88 ? 4.672 -7.311 6.438 1.00 95.06 88 SER A CA 1
ATOM 682 C C . SER A 1 88 ? 5.177 -6.081 5.667 1.00 95.06 88 SER A C 1
ATOM 684 O O . SER A 1 88 ? 6.168 -6.180 4.940 1.00 95.06 88 SER A O 1
ATOM 686 N N . ASP A 1 89 ? 4.497 -4.931 5.762 1.00 95.06 89 ASP A N 1
ATOM 687 C CA . ASP A 1 89 ? 4.924 -3.694 5.095 1.00 95.06 89 ASP A CA 1
ATOM 688 C C . ASP A 1 89 ? 6.303 -3.238 5.619 1.00 95.06 89 ASP A C 1
ATOM 690 O O . ASP A 1 89 ? 6.524 -3.052 6.817 1.00 95.06 89 ASP A O 1
ATOM 694 N N . LYS A 1 90 ? 7.259 -3.080 4.694 1.00 91.31 90 LYS A N 1
ATOM 695 C CA . LYS A 1 90 ? 8.657 -2.710 4.977 1.00 91.31 90 LYS A CA 1
ATOM 696 C C . LYS A 1 90 ? 8.859 -1.208 5.190 1.00 91.31 90 LYS A C 1
ATOM 698 O O . LYS A 1 90 ? 9.921 -0.799 5.657 1.00 91.31 90 LYS A O 1
ATOM 703 N N . TYR A 1 91 ? 7.885 -0.390 4.805 1.00 91.06 91 TYR A N 1
ATOM 704 C CA . TYR A 1 91 ? 7.940 1.066 4.879 1.00 91.06 91 TYR A CA 1
ATOM 705 C C . TYR A 1 91 ? 7.101 1.616 6.028 1.00 91.06 91 TYR A C 1
ATOM 707 O O . TYR A 1 91 ? 7.520 2.583 6.664 1.00 91.06 91 TYR A O 1
ATOM 715 N N . LEU A 1 92 ? 5.938 1.015 6.298 1.00 91.38 92 LEU A N 1
ATOM 716 C CA . LEU A 1 92 ? 5.009 1.475 7.328 1.00 91.38 92 LEU A CA 1
ATOM 717 C C . LEU A 1 92 ? 4.655 0.336 8.304 1.00 91.38 92 LEU A C 1
ATOM 719 O O . LEU A 1 92 ? 3.911 -0.574 7.938 1.00 91.38 92 LEU A O 1
ATOM 723 N N . PRO A 1 93 ? 5.138 0.370 9.561 1.00 94.44 93 PRO A N 1
ATOM 724 C CA . PRO A 1 93 ? 4.869 -0.700 10.515 1.00 94.44 93 PRO A CA 1
ATOM 725 C C . PRO A 1 93 ? 3.386 -0.766 10.899 1.00 94.44 93 PRO A C 1
ATOM 727 O O . PRO A 1 93 ? 2.723 0.264 11.052 1.00 94.44 93 PRO A O 1
ATOM 730 N N . LEU A 1 94 ? 2.889 -1.986 11.140 1.00 96.19 94 LEU A N 1
ATOM 731 C CA . LEU A 1 94 ? 1.504 -2.244 11.558 1.00 96.19 94 LEU A CA 1
ATOM 732 C C . LEU A 1 94 ? 1.098 -1.456 12.816 1.00 96.19 94 LEU A C 1
ATOM 734 O O . LEU A 1 94 ? -0.060 -1.064 12.945 1.00 96.19 94 LEU A O 1
ATOM 738 N N . SER A 1 95 ? 2.049 -1.155 13.705 1.00 95.88 95 SER A N 1
ATOM 739 C CA . SER A 1 95 ? 1.805 -0.393 14.934 1.00 95.88 95 SER A CA 1
ATOM 740 C C . SER A 1 95 ? 1.174 0.982 14.693 1.00 95.88 95 SER A C 1
ATOM 742 O O . SER A 1 95 ? 0.384 1.435 15.517 1.00 95.88 95 SER A O 1
ATOM 744 N N . ILE A 1 96 ? 1.448 1.628 13.552 1.00 94.06 96 ILE A N 1
ATOM 745 C CA . ILE A 1 96 ? 0.799 2.896 13.171 1.00 94.06 96 ILE A CA 1
ATOM 746 C C . ILE A 1 96 ? -0.708 2.680 12.972 1.00 94.06 96 ILE A C 1
ATOM 748 O O . ILE A 1 96 ? -1.535 3.475 13.421 1.00 94.06 96 ILE A O 1
ATOM 752 N N . ALA A 1 97 ? -1.076 1.584 12.312 1.00 95.19 97 ALA A N 1
ATOM 753 C CA . ALA A 1 97 ? -2.460 1.225 12.038 1.00 95.19 97 ALA A CA 1
ATOM 754 C C . ALA A 1 97 ? -3.204 0.817 13.323 1.00 95.19 97 ALA A C 1
ATOM 756 O O . ALA A 1 97 ? -4.368 1.175 13.526 1.00 95.19 97 ALA A O 1
ATOM 757 N N . GLU A 1 98 ? -2.517 0.101 14.215 1.00 96.38 98 GLU A N 1
ATOM 758 C CA . GLU A 1 98 ? -3.017 -0.264 15.543 1.00 96.38 98 GLU A CA 1
ATOM 759 C C . GLU A 1 98 ? -3.250 0.965 16.422 1.00 96.38 98 GLU A C 1
ATOM 761 O O . GLU A 1 98 ? -4.303 1.075 17.052 1.00 96.38 98 GLU A O 1
ATOM 766 N N . GLU A 1 99 ? -2.314 1.916 16.430 1.00 94.81 99 GLU A N 1
ATOM 767 C CA . GLU A 1 99 ? -2.464 3.181 17.146 1.00 94.81 99 GLU A CA 1
ATOM 768 C C . GLU A 1 99 ? -3.650 3.985 16.601 1.00 94.81 99 GLU A C 1
ATOM 770 O O . GLU A 1 99 ? -4.482 4.464 17.377 1.00 94.81 99 GLU A O 1
ATOM 775 N N . PHE A 1 100 ? -3.808 4.051 15.275 1.00 94.94 100 PHE A N 1
ATOM 776 C CA . PHE A 1 100 ? -4.948 4.728 14.662 1.00 94.94 100 PHE A CA 1
ATOM 777 C C . PHE A 1 100 ? -6.289 4.107 15.083 1.00 94.94 100 PHE A C 1
ATOM 779 O O . PHE A 1 100 ? -7.213 4.823 15.484 1.00 94.94 100 PHE A O 1
ATOM 786 N N . LYS A 1 101 ? -6.387 2.769 15.080 1.00 95.31 101 LYS A N 1
ATOM 787 C CA . LYS A 1 101 ? -7.562 2.038 15.586 1.00 95.31 101 LYS A CA 1
ATOM 788 C C . LYS A 1 101 ? -7.786 2.270 17.081 1.00 95.31 101 LYS A C 1
ATOM 790 O O . LYS A 1 101 ? -8.934 2.417 17.497 1.00 95.31 101 LYS A O 1
ATOM 795 N N . LYS A 1 102 ? -6.724 2.288 17.888 1.00 94.12 102 LYS A N 1
ATOM 796 C CA . LYS A 1 102 ? -6.799 2.520 19.336 1.00 94.12 102 LYS A CA 1
ATOM 797 C C . LYS A 1 102 ? -7.354 3.907 19.659 1.00 94.12 102 LYS A C 1
ATOM 799 O O . LYS A 1 102 ? -8.157 4.025 20.580 1.00 94.12 102 LYS A O 1
ATOM 804 N N . ASN A 1 103 ? -6.955 4.922 18.897 1.00 93.00 103 ASN A N 1
ATOM 805 C CA . ASN A 1 103 ? -7.408 6.302 19.073 1.00 93.00 103 ASN A CA 1
ATOM 806 C C . ASN A 1 103 ? -8.842 6.516 18.554 1.00 93.00 103 ASN A C 1
ATOM 808 O O . ASN A 1 103 ? -9.594 7.307 19.117 1.00 93.00 103 ASN A O 1
ATOM 812 N N . ASN A 1 104 ? -9.261 5.743 17.544 1.00 93.94 104 ASN A N 1
ATOM 813 C CA . ASN A 1 104 ? -10.574 5.857 16.901 1.00 93.94 104 ASN A CA 1
ATOM 814 C C . ASN A 1 104 ? -11.381 4.535 16.944 1.00 93.94 104 ASN A C 1
ATOM 816 O O . ASN A 1 104 ? -11.807 4.020 15.901 1.00 93.94 104 ASN A O 1
ATOM 820 N N . PRO A 1 105 ? -11.623 3.942 18.131 1.00 94.31 105 PRO A N 1
ATOM 821 C CA . PRO A 1 105 ? -12.097 2.563 18.243 1.00 94.31 105 PRO A CA 1
ATOM 822 C C . PRO A 1 105 ? -13.543 2.365 17.782 1.00 94.31 105 PRO A C 1
ATOM 824 O O . PRO A 1 105 ? -13.883 1.251 17.382 1.00 94.31 105 PRO A O 1
ATOM 827 N N . SER A 1 106 ? -14.374 3.409 17.820 1.00 94.31 106 SER A N 1
ATOM 828 C CA . SER A 1 106 ? -15.785 3.366 17.419 1.00 94.31 106 SER A CA 1
ATOM 829 C C . SER A 1 106 ? -15.990 3.374 15.906 1.00 94.31 106 SER A C 1
ATOM 831 O O . SER A 1 106 ? -17.009 2.872 15.439 1.00 94.31 106 SER A O 1
ATOM 833 N N . VAL A 1 107 ? -15.044 3.929 15.143 1.00 95.75 107 VAL A N 1
ATOM 834 C CA . VAL A 1 107 ? -15.212 4.161 13.701 1.00 95.75 107 VAL A CA 1
ATOM 835 C C . VAL A 1 107 ? -14.227 3.380 12.840 1.00 95.75 107 VAL A C 1
ATOM 837 O O . VAL A 1 107 ? -14.568 3.005 11.723 1.00 95.75 107 VAL A O 1
ATOM 840 N N . VAL A 1 108 ? -13.031 3.066 13.344 1.00 96.62 108 VAL A N 1
ATOM 841 C CA . VAL A 1 108 ? -12.028 2.308 12.585 1.00 96.62 108 VAL A CA 1
ATOM 842 C C . VAL A 1 108 ? -12.226 0.810 12.794 1.00 96.62 108 VAL A C 1
ATOM 844 O O . VAL A 1 108 ? -12.347 0.346 13.921 1.00 96.62 108 VAL A O 1
ATOM 847 N N . LYS A 1 109 ? -12.185 0.010 11.732 1.00 97.69 109 LYS A N 1
ATOM 848 C CA . LYS A 1 109 ? -12.036 -1.450 11.754 1.00 97.69 109 LYS A CA 1
ATOM 849 C C . LYS A 1 109 ? -10.691 -1.776 11.112 1.00 97.69 109 LYS A C 1
ATOM 851 O O . LYS A 1 109 ? -10.535 -1.636 9.903 1.00 97.69 109 LYS A O 1
ATOM 856 N N . LEU A 1 110 ? -9.714 -2.181 11.922 1.00 98.00 110 LEU A N 1
ATOM 857 C CA . LEU A 1 110 ? -8.405 -2.609 11.427 1.00 98.00 110 LEU A CA 1
ATOM 858 C C . LEU A 1 110 ? -8.497 -4.050 10.919 1.00 98.00 110 LEU A C 1
ATOM 860 O O . LEU A 1 110 ? -8.995 -4.930 11.623 1.00 98.00 110 LEU A O 1
ATOM 864 N N . LYS A 1 111 ? -8.003 -4.284 9.704 1.00 98.25 111 LYS A N 1
ATOM 865 C CA . LYS A 1 111 ? -7.866 -5.610 9.108 1.00 98.25 111 LYS A CA 1
ATOM 866 C C . LYS A 1 111 ? -6.427 -5.798 8.620 1.00 98.25 111 LYS A C 1
ATOM 868 O O . LYS A 1 111 ? -6.118 -5.407 7.493 1.00 98.25 111 LYS A O 1
ATOM 873 N N . PRO A 1 112 ? -5.556 -6.413 9.437 1.00 98.19 112 PRO A N 1
ATOM 874 C CA . PRO A 1 112 ? -4.254 -6.850 8.967 1.00 98.19 112 PRO A CA 1
ATOM 875 C C . PRO A 1 112 ? -4.444 -7.907 7.874 1.00 98.19 112 PRO A C 1
ATOM 877 O O . PRO A 1 112 ? -5.280 -8.814 7.994 1.00 98.19 112 PRO A O 1
ATOM 880 N N . ILE A 1 113 ? -3.704 -7.749 6.786 1.00 98.19 113 ILE A N 1
ATOM 881 C CA . ILE A 1 113 ? -3.656 -8.663 5.656 1.00 98.19 113 ILE A CA 1
ATOM 882 C C . ILE A 1 113 ? -2.373 -9.469 5.806 1.00 98.19 113 ILE A C 1
ATOM 884 O O . ILE A 1 113 ? -1.286 -9.032 5.431 1.00 98.19 113 ILE A O 1
ATOM 888 N N . GLU A 1 114 ? -2.522 -10.643 6.409 1.00 97.00 114 GLU A N 1
ATOM 889 C CA . GLU A 1 114 ? -1.419 -11.563 6.662 1.00 97.00 114 GLU A CA 1
ATOM 890 C C . GLU A 1 114 ? -0.687 -11.911 5.363 1.00 97.00 114 GLU A C 1
ATOM 892 O O . GLU A 1 114 ? -1.315 -12.275 4.359 1.00 97.00 114 GLU A O 1
ATOM 897 N N . GLY A 1 115 ? 0.640 -11.814 5.399 1.00 95.25 115 GLY A N 1
ATOM 898 C CA . GLY A 1 115 ? 1.518 -12.080 4.261 1.00 95.25 115 GLY A CA 1
ATOM 899 C C . GLY A 1 115 ? 1.580 -10.964 3.215 1.00 95.25 115 GLY A C 1
ATOM 900 O O . GLY A 1 115 ? 2.352 -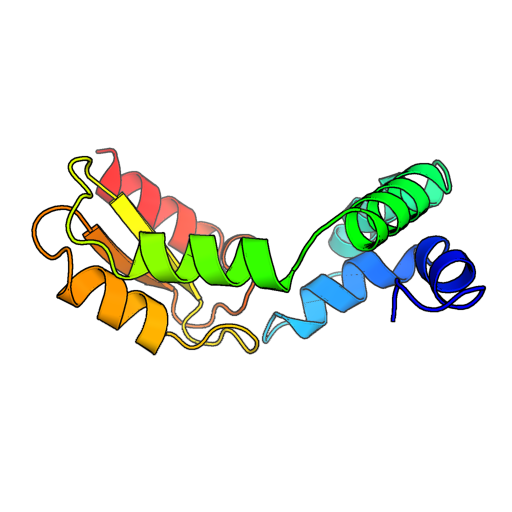11.092 2.273 1.00 95.25 115 GLY A O 1
ATOM 901 N N . ALA A 1 116 ? 0.810 -9.880 3.354 1.00 97.00 116 ALA A N 1
ATOM 902 C CA . ALA A 1 116 ? 0.932 -8.712 2.482 1.00 97.00 116 ALA A CA 1
ATOM 903 C C . ALA A 1 116 ? 1.938 -7.693 3.030 1.00 97.00 116 ALA A C 1
ATOM 905 O O . ALA A 1 116 ? 2.008 -7.466 4.238 1.00 97.00 116 ALA A O 1
ATOM 906 N N . GLY A 1 117 ? 2.677 -7.055 2.127 1.00 95.94 117 GLY A N 1
ATOM 907 C CA . GLY A 1 117 ? 3.530 -5.901 2.372 1.00 95.94 117 GLY A CA 1
ATOM 908 C C . GLY A 1 117 ? 2.842 -4.584 2.014 1.00 95.94 117 GLY A C 1
ATOM 909 O O . GLY A 1 117 ? 1.666 -4.375 2.298 1.00 95.94 117 GLY A O 1
ATOM 910 N N . HIS A 1 118 ? 3.579 -3.683 1.369 1.00 95.31 118 HIS A N 1
ATOM 911 C CA . HIS A 1 118 ? 3.140 -2.311 1.097 1.00 95.31 118 HIS A CA 1
ATOM 912 C C . HIS A 1 118 ? 1.955 -2.194 0.131 1.00 95.31 118 HIS A C 1
ATOM 914 O O . HIS A 1 118 ? 1.225 -1.205 0.147 1.00 95.31 118 HIS A O 1
ATOM 920 N N . MET A 1 119 ? 1.753 -3.204 -0.717 1.00 93.69 119 MET A N 1
ATOM 921 C CA . MET A 1 119 ? 0.700 -3.218 -1.731 1.00 93.69 119 MET A CA 1
ATOM 922 C C . MET A 1 119 ? -0.185 -4.458 -1.545 1.00 93.69 119 MET A C 1
ATOM 924 O O . MET A 1 119 ? -0.106 -5.387 -2.349 1.00 93.69 119 MET A O 1
ATOM 928 N N . PRO A 1 120 ? -1.051 -4.509 -0.511 1.00 95.38 120 PRO A N 1
ATOM 929 C CA . PRO A 1 120 ? -1.873 -5.687 -0.232 1.00 95.38 120 PRO A CA 1
ATOM 930 C C . PRO A 1 120 ? -2.756 -6.140 -1.397 1.00 95.38 120 PRO A C 1
ATOM 932 O O . PRO A 1 120 ? -3.081 -7.319 -1.495 1.00 95.38 120 PRO A O 1
ATOM 935 N N . GLN A 1 121 ? -3.129 -5.219 -2.286 1.00 94.19 121 GLN A N 1
ATOM 936 C CA . GLN A 1 121 ? -3.879 -5.512 -3.504 1.00 94.19 121 GLN A CA 1
ATOM 937 C C . GLN A 1 121 ? -3.079 -6.298 -4.553 1.00 94.19 121 GLN A C 1
ATOM 939 O O . GLN A 1 121 ? -3.686 -7.009 -5.346 1.00 94.19 121 GLN A O 1
ATOM 944 N N . GLU A 1 122 ? -1.749 -6.188 -4.558 1.00 92.75 122 GLU A N 1
ATOM 945 C CA . GLU A 1 122 ? -0.884 -7.000 -5.424 1.00 92.75 122 GLU A CA 1
ATOM 946 C C . GLU A 1 122 ? -0.548 -8.341 -4.766 1.00 92.75 122 GLU A C 1
ATOM 948 O O . GLU A 1 122 ? -0.491 -9.365 -5.443 1.00 92.75 122 GLU A O 1
ATOM 953 N N . ASP A 1 123 ? -0.374 -8.338 -3.444 1.00 94.69 123 ASP A N 1
ATOM 954 C CA . ASP A 1 123 ? 0.072 -9.509 -2.689 1.00 94.69 123 ASP A CA 1
ATOM 955 C C . ASP A 1 123 ? -1.051 -10.523 -2.432 1.00 94.69 123 ASP A C 1
ATOM 957 O O . ASP A 1 123 ? -0.874 -11.720 -2.645 1.00 94.69 123 ASP A O 1
ATOM 961 N N . TRP A 1 124 ? -2.208 -10.044 -1.962 1.00 96.44 124 TRP A N 1
ATOM 962 C CA . TRP A 1 124 ? -3.352 -10.866 -1.556 1.00 96.44 124 TRP A CA 1
ATOM 963 C C . TRP A 1 124 ? -4.689 -10.184 -1.914 1.00 96.44 124 TRP A C 1
ATOM 965 O O . TRP A 1 124 ? -5.478 -9.849 -1.015 1.00 96.44 124 TRP A O 1
ATOM 975 N N . PRO A 1 125 ? -4.981 -9.961 -3.213 1.00 95.94 125 PRO A N 1
ATOM 976 C CA . PRO A 1 125 ? -6.194 -9.272 -3.663 1.00 95.94 125 PRO A CA 1
ATOM 977 C C . PRO A 1 125 ? -7.485 -9.902 -3.124 1.00 95.94 125 PRO A C 1
ATOM 979 O O . PRO A 1 125 ? -8.424 -9.192 -2.770 1.00 95.94 125 PRO A O 1
ATOM 982 N N . GLU A 1 126 ? -7.541 -11.224 -2.990 1.00 97.81 126 GLU A N 1
ATOM 983 C CA . GLU A 1 126 ? -8.676 -11.952 -2.427 1.00 97.81 126 GLU A CA 1
ATOM 984 C C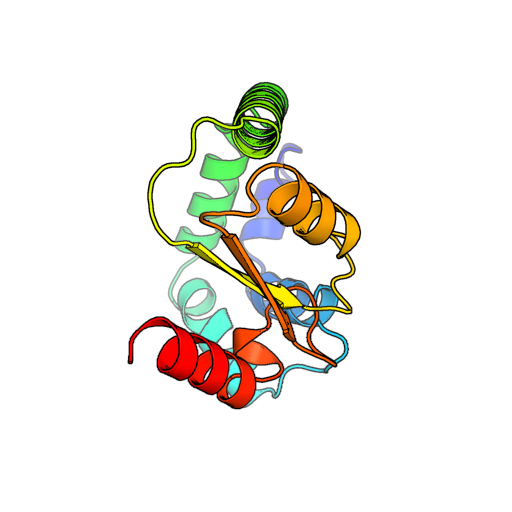 . GLU A 1 126 ? -8.925 -11.611 -0.952 1.00 97.81 126 GLU A C 1
ATOM 986 O O . GLU A 1 126 ? -10.079 -11.482 -0.538 1.00 97.81 126 GLU A O 1
ATOM 991 N N . LYS A 1 127 ? -7.865 -11.390 -0.159 1.00 98.00 127 LYS A N 1
ATOM 992 C CA . LYS A 1 127 ? -7.990 -10.986 1.250 1.00 98.00 127 LYS A CA 1
ATOM 993 C C . LYS A 1 127 ? -8.461 -9.537 1.353 1.00 98.00 127 LYS A C 1
ATOM 995 O O . LYS A 1 127 ? -9.260 -9.225 2.237 1.00 98.00 127 LYS A O 1
ATOM 1000 N N . VAL A 1 128 ? -8.020 -8.673 0.434 1.00 97.88 128 VAL A N 1
ATOM 1001 C CA . VAL A 1 128 ? -8.501 -7.286 0.323 1.00 97.88 128 VAL A CA 1
ATOM 1002 C C . VAL A 1 128 ? -9.985 -7.258 -0.044 1.00 97.88 128 VAL A C 1
ATOM 1004 O O . VAL A 1 128 ? -10.771 -6.598 0.634 1.00 97.88 128 VAL A O 1
ATOM 1007 N N . VAL A 1 129 ? -10.404 -8.026 -1.054 1.00 98.12 129 VAL A N 1
ATOM 1008 C CA . VAL A 1 129 ? -11.816 -8.128 -1.460 1.00 98.12 129 VAL A CA 1
ATOM 1009 C C . VAL A 1 129 ? -12.678 -8.697 -0.332 1.00 98.12 129 VAL A C 1
ATOM 1011 O O . VAL A 1 129 ? -13.754 -8.168 -0.063 1.00 98.12 129 VAL A O 1
ATOM 1014 N N . ALA A 1 130 ? -12.207 -9.720 0.384 1.00 98.06 130 ALA A N 1
ATOM 1015 C CA . ALA A 1 130 ? -12.918 -10.253 1.545 1.00 98.06 130 ALA A CA 1
ATOM 1016 C C . ALA A 1 130 ? -13.079 -9.204 2.663 1.00 98.06 130 ALA A C 1
ATOM 1018 O O . ALA A 1 130 ? -14.150 -9.100 3.264 1.00 98.06 130 ALA A O 1
ATOM 1019 N N . ALA A 1 131 ? -12.041 -8.399 2.921 1.00 98.00 131 ALA A N 1
ATOM 1020 C CA . ALA A 1 131 ? -12.096 -7.309 3.891 1.00 98.00 131 ALA A CA 1
ATOM 1021 C C . ALA A 1 131 ? -13.112 -6.230 3.486 1.00 98.00 131 ALA A C 1
ATOM 1023 O O . ALA A 1 131 ? -13.897 -5.792 4.328 1.00 98.00 131 ALA A O 1
ATOM 1024 N N . LEU A 1 132 ? -13.128 -5.848 2.204 1.00 98.06 132 LEU A N 1
ATOM 1025 C CA . LEU A 1 132 ? -14.087 -4.892 1.646 1.00 98.06 132 LEU A CA 1
ATOM 1026 C C . LEU A 1 132 ? -15.521 -5.417 1.734 1.00 98.06 132 LEU A C 1
ATOM 1028 O O . LEU A 1 132 ? -16.395 -4.708 2.226 1.00 98.06 132 LEU A O 1
ATOM 1032 N N . ASN A 1 133 ? -15.759 -6.668 1.332 1.00 97.88 133 ASN A N 1
ATOM 1033 C CA . ASN A 1 133 ? -17.088 -7.273 1.400 1.00 97.88 133 ASN A CA 1
ATOM 1034 C C . ASN A 1 133 ? -17.614 -7.316 2.838 1.00 97.88 133 ASN A C 1
ATOM 1036 O O . ASN A 1 133 ? -18.742 -6.915 3.066 1.00 97.88 133 ASN A O 1
ATOM 1040 N N . SER A 1 134 ? -16.781 -7.703 3.812 1.00 96.19 134 SER A N 1
ATOM 1041 C CA . SER A 1 134 ? -17.151 -7.710 5.240 1.00 96.19 134 SER A CA 1
ATOM 1042 C C . SER A 1 134 ? -17.347 -6.312 5.850 1.00 96.19 134 SER A C 1
ATOM 1044 O O . SER A 1 134 ? -17.752 -6.190 7.010 1.00 96.19 134 SER A O 1
ATOM 1046 N N . PHE A 1 135 ? -16.942 -5.256 5.151 1.00 97.62 135 PHE A N 1
ATOM 1047 C CA . PHE A 1 135 ? -17.112 -3.883 5.609 1.00 97.62 135 PHE A CA 1
ATOM 1048 C C . PHE A 1 135 ? -18.337 -3.213 4.983 1.00 97.62 135 PHE A C 1
ATOM 1050 O O . PHE A 1 135 ? -19.001 -2.431 5.657 1.00 97.62 135 PHE A O 1
ATOM 1057 N N . LEU A 1 136 ? -18.615 -3.505 3.711 1.00 96.75 136 LEU A N 1
ATOM 1058 C CA . LEU A 1 136 ? -19.701 -2.890 2.947 1.00 96.75 136 LEU A CA 1
ATOM 1059 C C . LEU A 1 136 ? -21.038 -3.635 3.066 1.00 96.75 136 LEU A C 1
ATOM 1061 O O . LEU A 1 136 ? -22.079 -2.996 2.913 1.00 96.75 136 LEU A O 1
ATOM 1065 N N . TYR A 1 137 ? -21.005 -4.947 3.312 1.00 91.88 137 TYR A N 1
ATOM 1066 C CA . TYR A 1 137 ? -22.172 -5.824 3.432 1.00 91.88 137 TYR A CA 1
ATOM 1067 C C . TYR A 1 137 ? -22.201 -6.499 4.806 1.00 91.88 137 TYR A C 1
ATOM 1069 O O . TYR A 1 137 ? -23.323 -6.680 5.326 1.00 91.88 137 TYR A O 1
#